Protein AF-A0A5K1CIJ1-F1 (afdb_monomer)

Nearest PDB structures (foldseek):
  4e19-assembly2_B  TM=9.401E-01  e=3.849E-11  Halobacterium salinarum NRC-1
  3hst-assembly2_B  TM=9.070E-01  e=2.217E-10  Mycobacterium tuberculosis
  3aly-assembly1_A  TM=8.975E-01  e=5.863E-10  Sulfurisphaera tokodaii str. 7
  3hst-assembly4_D  TM=9.153E-01  e=1.551E-09  Mycobacterium tuberculosis
  2qkk-assembly4_N  TM=7.549E-01  e=3.481E-06  Homo sapiens

Sequence (127 aa):
MYFDGSKNVMGADIGILLVTSEDEMTPHSLKLDFPCTHNMAKYEVLIQGLRSLLSFQVKKVHAFDDSQLIINQVNGEWQVKDKKLVSYQENTSSLIQRFEEVQLAHIKREGNPIVDGLASLGSTITF

pLDDT: mean 90.6, std 10.07, range [41.72, 98.12]

Radius of gyration: 13.82 Å; Cα contacts (8 Å, |Δi|>4): 224; chains: 1; bounding box: 37×30×34 Å

Secondary structure (DSSP, 8-state):
-EEEEEE-SS-EEEEEEEE-TT--EEEEEEEE-S---HHHHHHHHHHHHHHHHHHTT--EEEEEES-HHHHHHHTTSS---SHHHHHHHHHHHHHHTTSSEEEEEE--GGG-HHHHHHHHHHHH---

Solvent-accessible surface area (backbone atoms only — not comparable to full-atom values): 7052 Å² total; per-residue (Å²): 59,39,38,32,35,31,61,63,96,88,44,34,16,20,5,35,32,43,57,51,98,83,70,50,74,48,79,44,62,48,65,49,95,59,98,70,53,52,69,51,30,42,49,48,31,52,47,52,50,53,52,51,39,50,74,72,66,53,46,68,45,56,38,35,34,64,49,58,69,59,43,33,38,70,72,63,78,39,88,72,84,51,72,70,56,38,55,49,47,55,51,45,51,58,57,51,70,74,35,84,40,72,47,74,45,69,42,60,62,89,78,40,60,68,24,55,48,32,12,43,43,55,78,74,50,85,130

Organism: NCBI:txid210225

Foldseek 3Di:
DEKAKDQDPQAIKIWDWDQDPVRDTDIDIDTDPDDDDRVRRRLVNLLVVLVVCVVVVNQEEEYEYQDPPNLCLLVVNDDDDDPVVVVSSVSSVVSCVVHNYYHYDYDHPVVRVVRVVRRCVPVVDDD

Structure (mmCIF, N/CA/C/O backbone):
data_AF-A0A5K1CIJ1-F1
#
_entry.id   AF-A0A5K1CIJ1-F1
#
loop_
_atom_site.group_PDB
_atom_site.id
_atom_site.type_symbol
_atom_site.label_atom_id
_atom_site.label_alt_id
_atom_site.label_comp_id
_atom_site.label_asym_id
_atom_site.label_entity_id
_atom_site.label_seq_id
_atom_site.pdbx_PDB_ins_code
_atom_site.Cartn_x
_atom_site.Cartn_y
_atom_site.Cartn_z
_atom_site.occupancy
_atom_site.B_iso_or_equiv
_atom_site.auth_seq_id
_atom_site.auth_comp_id
_atom_site.auth_asym_id
_atom_site.auth_atom_id
_atom_site.pdbx_PDB_model_num
ATOM 1 N N . MET A 1 1 ? -3.817 7.255 6.037 1.00 95.25 1 MET A N 1
ATOM 2 C CA . MET A 1 1 ? -2.442 6.882 5.649 1.00 95.25 1 MET A CA 1
ATOM 3 C C . MET A 1 1 ? -2.113 7.575 4.347 1.00 95.25 1 MET A C 1
ATOM 5 O O . MET A 1 1 ? -2.864 7.439 3.394 1.00 95.25 1 MET A O 1
ATOM 9 N N . TYR A 1 2 ? -1.001 8.287 4.305 1.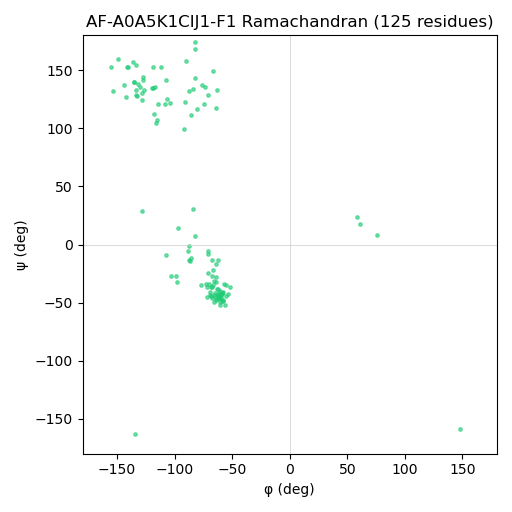00 95.50 2 TYR A N 1
ATOM 10 C CA . TYR A 1 2 ? -0.414 8.780 3.067 1.00 95.50 2 TYR A CA 1
ATOM 11 C C . TYR A 1 2 ? 0.836 7.959 2.786 1.00 95.50 2 TYR A C 1
ATOM 13 O O . TYR A 1 2 ? 1.544 7.585 3.725 1.00 95.50 2 TYR A O 1
ATOM 21 N N . PHE A 1 3 ? 1.083 7.635 1.528 1.00 94.19 3 PHE A N 1
ATOM 22 C CA . PHE A 1 3 ? 2.237 6.845 1.133 1.00 94.19 3 PHE A CA 1
ATOM 23 C C . PHE A 1 3 ? 2.832 7.371 -0.173 1.00 94.19 3 PHE A C 1
ATOM 25 O O . PHE A 1 3 ? 2.134 8.023 -0.943 1.00 94.19 3 PHE A O 1
ATOM 32 N N . ASP A 1 4 ? 4.132 7.150 -0.359 1.00 92.50 4 ASP A N 1
ATOM 33 C CA . ASP A 1 4 ? 4.828 7.327 -1.632 1.00 92.50 4 ASP A CA 1
ATOM 34 C C . ASP A 1 4 ? 6.087 6.448 -1.659 1.00 92.50 4 ASP A C 1
ATOM 36 O O . ASP A 1 4 ? 6.668 6.109 -0.623 1.00 92.50 4 ASP A O 1
ATOM 40 N N . GLY A 1 5 ? 6.503 6.051 -2.854 1.00 90.31 5 GLY A 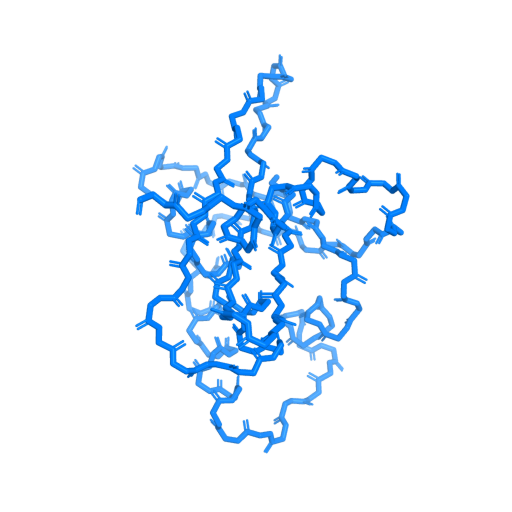N 1
ATOM 41 C CA . GLY A 1 5 ? 7.718 5.287 -3.087 1.00 90.31 5 GLY A CA 1
ATOM 42 C C . GLY A 1 5 ? 8.561 5.960 -4.156 1.00 90.31 5 GLY A C 1
ATOM 43 O O . GLY A 1 5 ? 8.071 6.250 -5.247 1.00 90.31 5 GLY A O 1
ATOM 44 N N . SER A 1 6 ? 9.848 6.146 -3.875 1.00 88.75 6 SER A N 1
ATOM 45 C CA . SER A 1 6 ? 10.804 6.700 -4.825 1.00 88.75 6 SER A CA 1
ATOM 46 C C . SER A 1 6 ? 11.816 5.645 -5.265 1.00 88.75 6 SER A C 1
ATOM 48 O O . SER A 1 6 ? 12.113 4.673 -4.567 1.00 88.75 6 SER A O 1
ATOM 50 N N . LYS A 1 7 ? 12.350 5.823 -6.473 1.00 89.12 7 LYS A N 1
ATOM 51 C CA . LYS A 1 7 ? 13.443 5.006 -6.994 1.00 89.12 7 LYS A CA 1
ATOM 52 C C . LYS A 1 7 ? 14.391 5.880 -7.793 1.00 89.12 7 LYS A C 1
ATOM 54 O O . LYS A 1 7 ? 13.976 6.525 -8.756 1.00 89.12 7 LYS A O 1
ATOM 59 N N . ASN A 1 8 ? 15.676 5.833 -7.463 1.00 84.81 8 ASN A N 1
ATOM 60 C CA . ASN A 1 8 ? 16.741 6.511 -8.197 1.00 84.81 8 ASN A CA 1
ATOM 61 C C . ASN A 1 8 ? 17.950 5.580 -8.410 1.00 84.81 8 ASN A C 1
ATOM 63 O O . ASN A 1 8 ? 17.817 4.355 -8.385 1.00 84.81 8 ASN A O 1
ATOM 67 N N . VAL A 1 9 ? 19.109 6.154 -8.742 1.00 81.44 9 VAL A N 1
ATOM 68 C CA . VAL A 1 9 ? 20.347 5.396 -8.995 1.00 81.44 9 VAL A CA 1
ATOM 69 C C . VAL A 1 9 ? 20.958 4.799 -7.723 1.00 81.44 9 VAL A C 1
ATOM 71 O O . VAL A 1 9 ? 21.661 3.800 -7.815 1.00 81.44 9 VAL A O 1
ATOM 74 N N . MET A 1 10 ? 20.676 5.384 -6.556 1.00 80.94 10 MET A N 1
ATOM 75 C CA . MET A 1 10 ? 21.210 4.966 -5.255 1.00 80.94 10 MET A CA 1
ATOM 76 C C . MET A 1 10 ? 20.371 3.869 -4.587 1.00 80.94 10 MET A C 1
ATOM 78 O O . MET A 1 10 ? 20.830 3.244 -3.631 1.00 80.94 10 MET A O 1
ATOM 82 N N . GLY A 1 11 ? 19.154 3.632 -5.079 1.00 86.62 11 GLY A N 1
ATOM 83 C CA . GLY A 1 11 ? 18.247 2.624 -4.548 1.00 86.62 11 GLY A CA 1
ATOM 84 C C . GLY A 1 11 ? 16.788 3.032 -4.681 1.00 86.62 11 GLY A C 1
ATOM 85 O O . GLY A 1 11 ? 16.427 3.867 -5.517 1.00 86.62 11 GLY A O 1
ATOM 86 N N . ALA A 1 12 ? 15.955 2.411 -3.858 1.00 91.38 12 ALA A N 1
ATOM 87 C CA . ALA A 1 12 ? 14.562 2.773 -3.702 1.00 91.38 12 ALA A CA 1
ATOM 88 C C . ALA A 1 12 ? 14.255 2.985 -2.227 1.00 91.38 12 ALA A C 1
ATOM 90 O O . ALA A 1 12 ? 14.780 2.278 -1.370 1.00 91.38 12 ALA A O 1
ATOM 91 N N . ASP A 1 13 ? 13.385 3.944 -1.968 1.00 92.25 13 ASP A N 1
ATOM 92 C CA . AS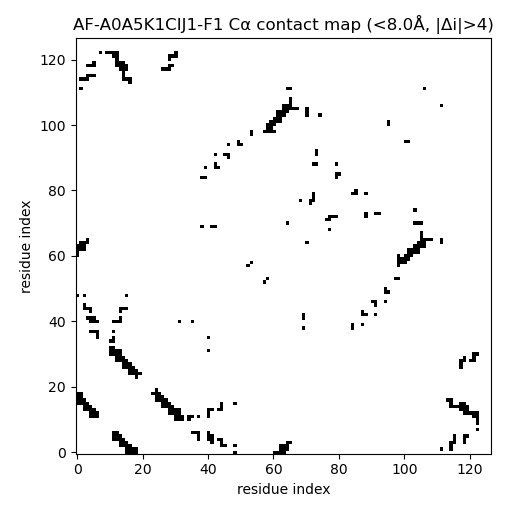P A 1 13 ? 12.980 4.346 -0.635 1.00 92.25 13 ASP A CA 1
ATOM 93 C C . ASP A 1 13 ? 11.466 4.475 -0.604 1.00 92.25 13 ASP A C 1
ATOM 95 O O . ASP A 1 13 ? 10.813 4.726 -1.621 1.00 92.25 13 ASP A O 1
ATOM 99 N N . ILE A 1 14 ? 10.905 4.306 0.581 1.00 92.56 14 ILE A N 1
ATOM 100 C CA . ILE A 1 14 ? 9.477 4.421 0.809 1.00 92.56 14 ILE A CA 1
ATOM 101 C C . ILE A 1 14 ? 9.202 5.393 1.948 1.00 92.56 14 ILE A C 1
ATOM 103 O O . ILE A 1 14 ? 9.929 5.428 2.942 1.00 92.56 14 ILE A O 1
ATOM 107 N N . GLY A 1 15 ? 8.142 6.178 1.797 1.00 93.31 15 GLY A N 1
ATOM 108 C CA . GLY A 1 15 ? 7.633 7.104 2.796 1.00 93.31 15 GLY A CA 1
ATOM 109 C C . GLY A 1 15 ? 6.203 6.742 3.174 1.00 93.31 15 GLY A C 1
ATOM 110 O O . GLY A 1 15 ? 5.368 6.497 2.307 1.00 93.31 15 GLY A O 1
ATOM 111 N N . ILE A 1 16 ? 5.899 6.726 4.470 1.00 94.94 16 ILE A N 1
ATOM 112 C CA . ILE A 1 16 ? 4.547 6.503 4.992 1.00 94.94 16 ILE A CA 1
ATOM 113 C C . ILE A 1 16 ? 4.270 7.551 6.063 1.00 94.94 16 ILE A C 1
ATOM 115 O O . ILE A 1 16 ? 5.071 7.746 6.972 1.00 94.94 16 ILE A O 1
ATOM 119 N N . LEU A 1 17 ? 3.110 8.190 5.998 1.00 95.12 17 LEU A N 1
ATOM 120 C CA . LEU A 1 17 ? 2.587 9.031 7.066 1.00 95.12 17 LEU A CA 1
ATOM 121 C C . LEU A 1 17 ? 1.272 8.436 7.566 1.00 95.12 17 LEU A C 1
ATOM 123 O O . LEU A 1 17 ? 0.259 8.400 6.854 1.00 95.12 17 LEU A O 1
ATOM 127 N N . LEU A 1 18 ? 1.287 7.954 8.804 1.00 94.94 18 LEU A N 1
ATOM 128 C CA . LEU A 1 18 ? 0.080 7.525 9.497 1.00 94.94 18 LEU A CA 1
ATOM 129 C C . LEU A 1 18 ? -0.537 8.736 10.192 1.00 94.94 18 LEU A C 1
ATOM 131 O O . LEU A 1 18 ? 0.170 9.501 10.841 1.00 94.94 18 LEU A O 1
ATOM 135 N N . VAL A 1 19 ? -1.846 8.907 10.017 1.00 94.62 19 VAL A N 1
ATOM 136 C CA . VAL A 1 19 ? -2.622 9.992 10.625 1.00 94.62 19 VAL A CA 1
ATOM 137 C C . VAL A 1 19 ? -3.819 9.359 11.319 1.00 94.62 19 VAL A C 1
ATOM 139 O O . VAL A 1 19 ? -4.540 8.582 10.682 1.00 94.62 19 VAL A O 1
ATOM 142 N N . THR A 1 20 ? -3.982 9.622 12.614 1.00 93.44 20 THR A N 1
ATOM 143 C CA . THR A 1 20 ? -5.122 9.135 13.406 1.00 93.44 20 THR A CA 1
ATOM 144 C C . THR A 1 20 ? -6.342 10.042 13.215 1.00 93.44 20 THR A C 1
ATOM 146 O O . THR A 1 20 ? -6.264 11.084 12.570 1.00 93.44 20 THR A O 1
ATOM 149 N N . SER A 1 21 ? -7.492 9.665 13.777 1.00 90.25 21 SER A N 1
ATOM 150 C CA . SER A 1 21 ? -8.682 10.532 13.801 1.00 90.25 21 SER A CA 1
ATOM 151 C C . SER A 1 21 ? -8.522 11.780 14.674 1.00 90.25 21 SER A C 1
ATOM 153 O O . SER A 1 21 ? -9.361 12.670 14.606 1.00 90.25 21 SER A O 1
ATOM 155 N N . GLU A 1 22 ? -7.483 11.822 15.509 1.00 94.44 22 GLU A N 1
ATOM 156 C CA . GLU A 1 22 ? -7.129 12.955 16.373 1.00 94.44 22 GLU A CA 1
ATOM 157 C C . GLU A 1 22 ? -6.042 13.836 15.730 1.00 94.44 22 GLU A C 1
ATOM 159 O O . GLU A 1 22 ? -5.423 14.653 16.402 1.00 94.44 22 GLU A O 1
ATOM 164 N N . ASP A 1 23 ? -5.796 13.650 14.426 1.00 91.69 23 ASP A N 1
ATOM 165 C CA . ASP A 1 23 ? -4.773 14.343 13.634 1.00 91.69 23 ASP A CA 1
ATOM 166 C C . ASP A 1 23 ? -3.326 14.122 14.120 1.00 91.69 23 ASP A C 1
ATOM 168 O O . ASP A 1 23 ? -2.403 14.834 13.713 1.00 91.69 23 ASP A O 1
ATOM 172 N N . GLU A 1 24 ? -3.081 13.089 14.935 1.00 94.25 24 GLU A N 1
ATOM 173 C CA . GLU A 1 24 ? -1.724 12.707 15.322 1.00 94.25 24 GLU A CA 1
ATOM 174 C C . GLU A 1 24 ? -0.980 12.098 14.133 1.00 94.25 24 GLU A C 1
ATOM 176 O O . GLU A 1 24 ? -1.457 11.161 13.487 1.00 94.25 24 GLU A O 1
ATOM 181 N N . MET A 1 25 ? 0.216 12.620 13.865 1.00 93.94 25 MET A N 1
ATOM 182 C CA . MET A 1 25 ? 1.025 12.263 12.704 1.00 93.94 25 MET A CA 1
ATOM 183 C C . MET A 1 25 ? 2.239 11.430 13.107 1.00 93.94 25 MET A C 1
ATOM 185 O O . MET A 1 25 ? 3.104 11.895 13.846 1.00 93.94 25 MET A O 1
ATOM 189 N N . THR A 1 26 ? 2.347 10.219 12.560 1.00 93.69 26 THR A N 1
ATOM 190 C CA . THR A 1 26 ? 3.519 9.350 12.736 1.00 93.69 26 THR A CA 1
ATOM 191 C C . THR A 1 26 ? 4.202 9.110 11.384 1.00 93.69 26 THR A C 1
ATOM 193 O O . THR A 1 26 ? 3.672 8.357 10.557 1.00 93.69 26 THR A O 1
ATOM 196 N N . PRO A 1 27 ? 5.348 9.766 11.116 1.00 93.56 27 PRO A N 1
ATOM 197 C CA . PRO A 1 27 ? 6.101 9.575 9.884 1.00 93.56 27 PRO A CA 1
ATOM 198 C C . PRO A 1 27 ? 6.998 8.335 9.951 1.00 93.56 27 PRO A C 1
ATOM 200 O O . PRO A 1 27 ? 7.642 8.055 10.962 1.00 93.56 27 PRO A O 1
ATOM 203 N N . HIS A 1 28 ? 7.112 7.640 8.825 1.00 90.94 28 HIS A N 1
ATOM 204 C CA . HIS A 1 28 ? 8.019 6.522 8.617 1.00 90.94 28 HIS A CA 1
ATOM 205 C C . HIS A 1 28 ? 8.724 6.662 7.267 1.00 90.94 28 HIS A C 1
ATOM 207 O O . HIS A 1 28 ? 8.113 7.021 6.260 1.00 90.94 28 HIS A O 1
ATOM 213 N N . SER A 1 29 ? 10.014 6.343 7.248 1.00 91.12 29 SER A N 1
ATOM 214 C CA . SER A 1 29 ? 10.818 6.234 6.033 1.00 91.12 29 SER A CA 1
ATOM 215 C C . SER A 1 29 ? 11.653 4.962 6.120 1.00 91.12 29 SER A C 1
ATOM 217 O O . SER A 1 29 ? 12.140 4.615 7.200 1.00 91.12 29 SER A O 1
ATOM 219 N N . LEU A 1 30 ? 11.776 4.243 5.009 1.00 89.00 30 LEU A N 1
ATOM 220 C CA . LEU A 1 30 ? 12.538 3.001 4.927 1.00 89.00 30 LEU A CA 1
ATOM 221 C C . LEU A 1 30 ? 13.224 2.897 3.566 1.00 89.00 30 LEU A C 1
ATOM 223 O O . LEU A 1 30 ? 12.605 3.144 2.533 1.00 89.00 30 LEU A O 1
ATOM 227 N N . LYS A 1 31 ? 14.482 2.456 3.575 1.00 90.25 31 LYS A N 1
ATOM 228 C CA . LYS A 1 31 ? 15.210 2.072 2.369 1.00 90.25 31 LYS A CA 1
ATOM 229 C C . LYS A 1 31 ? 14.893 0.628 1.992 1.00 90.25 31 LYS A C 1
ATOM 231 O O . LYS A 1 31 ? 14.895 -0.260 2.843 1.00 90.25 31 LYS A O 1
ATOM 236 N N . LEU A 1 32 ? 14.616 0.385 0.716 1.00 89.69 32 LEU A N 1
ATOM 237 C CA . LEU A 1 32 ? 14.440 -0.961 0.183 1.00 89.69 32 LEU A CA 1
ATOM 238 C C . LEU A 1 32 ? 15.808 -1.539 -0.193 1.00 89.69 32 LEU A C 1
ATOM 240 O O . LEU A 1 32 ? 16.427 -1.125 -1.173 1.00 89.69 32 LEU A O 1
ATOM 244 N N . ASP A 1 33 ? 16.254 -2.546 0.554 1.00 88.62 33 ASP A N 1
ATOM 245 C CA . ASP A 1 33 ? 17.560 -3.197 0.363 1.00 88.62 33 ASP A CA 1
ATOM 246 C C . ASP A 1 33 ? 17.550 -4.290 -0.723 1.00 88.62 33 ASP A C 1
ATOM 248 O O . ASP A 1 33 ? 18.291 -5.273 -0.667 1.00 88.62 33 ASP A O 1
ATOM 252 N N . PHE A 1 34 ? 16.696 -4.145 -1.738 1.00 88.06 34 PHE A N 1
ATOM 253 C CA . PHE A 1 34 ? 16.616 -5.074 -2.861 1.00 88.06 34 PHE A CA 1
ATOM 254 C C . PHE A 1 34 ? 16.379 -4.348 -4.189 1.00 88.06 34 PHE A C 1
ATOM 256 O O . PHE A 1 34 ? 15.773 -3.276 -4.224 1.00 88.06 34 PHE A O 1
ATOM 263 N N . PRO A 1 35 ? 16.812 -4.932 -5.322 1.00 87.38 35 PRO A N 1
ATOM 264 C CA . PRO A 1 35 ? 16.555 -4.348 -6.629 1.00 87.38 35 PRO A CA 1
ATOM 265 C C . PRO A 1 35 ? 15.056 -4.312 -6.937 1.00 87.38 35 PRO A C 1
ATOM 267 O O . PRO A 1 35 ? 14.411 -5.353 -7.081 1.00 87.38 35 PRO A O 1
ATOM 270 N N . CYS A 1 36 ? 14.508 -3.113 -7.111 1.00 89.62 36 CYS A N 1
ATOM 271 C CA . CYS A 1 36 ? 13.117 -2.933 -7.495 1.00 89.62 36 CYS A CA 1
ATOM 272 C C . CYS A 1 36 ? 12.960 -1.862 -8.584 1.00 89.62 36 CYS A C 1
ATOM 274 O O . CYS A 1 36 ? 13.811 -0.994 -8.802 1.00 89.62 36 CYS A O 1
ATOM 276 N N . THR A 1 37 ? 11.854 -1.945 -9.318 1.00 90.94 37 THR A N 1
ATOM 277 C CA . THR A 1 37 ? 11.424 -0.867 -10.215 1.00 90.94 37 THR A CA 1
ATOM 278 C C . THR A 1 37 ? 10.676 0.205 -9.421 1.00 90.94 37 THR A C 1
ATOM 280 O O . THR A 1 37 ? 10.281 -0.026 -8.280 1.00 90.94 37 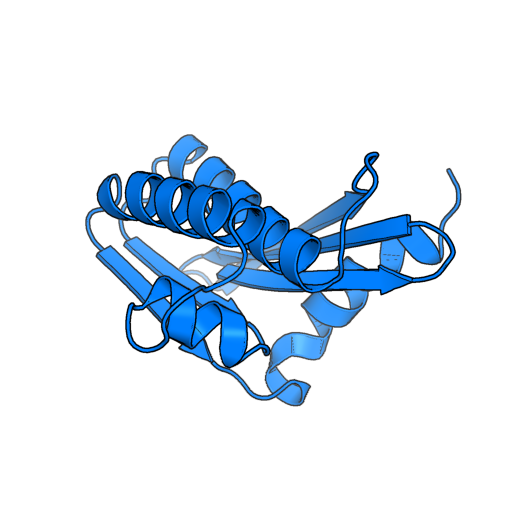THR A O 1
ATOM 283 N N . HIS A 1 38 ? 10.433 1.364 -10.033 1.00 89.00 38 HIS A N 1
ATOM 284 C CA . HIS A 1 38 ? 9.612 2.416 -9.427 1.00 89.00 38 HIS A CA 1
ATOM 285 C C . HIS A 1 38 ? 8.213 1.908 -9.034 1.00 89.00 38 HIS A C 1
ATOM 287 O O . HIS A 1 38 ? 7.757 2.125 -7.918 1.00 89.00 38 HIS A O 1
ATOM 293 N N . ASN A 1 39 ? 7.559 1.146 -9.915 1.00 91.50 39 ASN A N 1
ATOM 294 C CA . ASN A 1 39 ? 6.230 0.607 -9.624 1.00 91.50 39 ASN A CA 1
ATOM 295 C C . ASN A 1 39 ? 6.270 -0.436 -8.501 1.00 91.50 39 ASN A C 1
ATOM 297 O O . ASN A 1 39 ? 5.367 -0.461 -7.675 1.00 91.50 39 ASN A O 1
ATOM 301 N N . MET A 1 40 ? 7.324 -1.258 -8.434 1.00 92.81 40 MET A N 1
ATOM 302 C CA . MET A 1 40 ? 7.516 -2.172 -7.303 1.00 92.81 40 MET A CA 1
ATOM 303 C C . MET A 1 40 ? 7.679 -1.400 -5.989 1.00 92.81 40 MET A C 1
ATOM 305 O O . MET A 1 40 ? 7.022 -1.755 -5.023 1.00 92.81 40 MET A O 1
ATOM 309 N N . ALA A 1 41 ? 8.471 -0.321 -5.960 1.00 92.50 41 ALA A N 1
ATOM 310 C CA . ALA A 1 41 ? 8.626 0.510 -4.761 1.00 92.50 41 ALA A CA 1
ATOM 311 C C . ALA A 1 41 ? 7.282 1.090 -4.283 1.00 92.50 41 ALA A C 1
ATOM 313 O O . ALA A 1 41 ? 6.979 1.040 -3.093 1.00 92.50 41 ALA A O 1
ATOM 314 N N . LYS A 1 42 ? 6.437 1.557 -5.215 1.00 91.94 42 LYS A N 1
ATOM 315 C CA . LYS A 1 42 ? 5.092 2.051 -4.883 1.00 91.94 42 LYS A CA 1
ATOM 316 C C . LYS A 1 42 ? 4.137 0.956 -4.372 1.00 91.94 42 LYS A C 1
ATOM 318 O O . LYS A 1 42 ? 3.322 1.214 -3.492 1.00 91.94 42 LYS A O 1
ATOM 323 N N . TYR A 1 43 ? 4.234 -0.277 -4.872 1.00 95.00 43 TYR A N 1
ATOM 324 C CA . TYR A 1 43 ? 3.486 -1.399 -4.285 1.00 95.00 43 TYR A CA 1
ATOM 325 C C . TYR A 1 43 ? 4.009 -1.779 -2.896 1.00 95.00 43 TYR A C 1
ATOM 327 O O . TYR A 1 43 ? 3.222 -2.045 -1.989 1.00 95.00 43 TYR A O 1
ATOM 335 N N . GLU A 1 44 ? 5.329 -1.792 -2.717 1.00 94.81 44 GLU A N 1
ATOM 336 C CA . GLU A 1 44 ? 5.974 -2.137 -1.450 1.00 94.81 44 GLU A CA 1
ATOM 337 C C . GLU A 1 44 ? 5.584 -1.171 -0.338 1.00 94.81 44 GLU A C 1
ATOM 339 O O . GLU A 1 44 ? 5.200 -1.620 0.740 1.00 94.81 44 GLU A O 1
ATOM 344 N N . VAL A 1 45 ? 5.586 0.141 -0.592 1.00 95.38 45 VAL A N 1
ATOM 345 C CA . VAL A 1 45 ? 5.163 1.111 0.426 1.00 95.38 45 VAL A CA 1
ATOM 346 C C . VAL A 1 45 ? 3.723 0.871 0.884 1.00 95.38 45 VAL A C 1
ATOM 348 O O . VAL A 1 45 ? 3.452 0.868 2.087 1.00 95.38 45 VAL A O 1
ATOM 351 N N . LEU A 1 46 ? 2.808 0.579 -0.046 1.00 96.25 46 LEU A N 1
ATOM 352 C CA . LEU A 1 46 ? 1.417 0.282 0.281 1.00 96.25 46 LEU A CA 1
ATOM 353 C C . LEU A 1 46 ? 1.312 -1.006 1.109 1.00 96.25 46 LEU A C 1
ATOM 355 O O . LEU A 1 46 ? 0.616 -1.037 2.121 1.00 96.25 46 LEU A O 1
ATOM 359 N N . ILE A 1 47 ? 2.030 -2.061 0.720 1.00 96.31 47 ILE A N 1
ATOM 360 C CA . ILE A 1 47 ? 2.050 -3.342 1.441 1.00 96.31 47 ILE A CA 1
ATOM 361 C C . ILE A 1 47 ? 2.594 -3.171 2.860 1.00 96.31 47 ILE A C 1
ATOM 363 O O . ILE A 1 47 ? 1.996 -3.690 3.806 1.00 96.31 47 ILE A O 1
ATOM 367 N N . GLN A 1 48 ? 3.699 -2.446 3.030 1.00 95.00 48 GLN A N 1
ATOM 368 C CA . GLN A 1 48 ? 4.284 -2.195 4.348 1.00 95.00 48 GLN A CA 1
ATOM 369 C C . GLN A 1 48 ? 3.348 -1.353 5.220 1.00 95.00 48 GLN A C 1
ATOM 371 O O . GLN A 1 48 ? 3.128 -1.695 6.383 1.00 95.00 48 GLN A O 1
ATOM 376 N N . GLY A 1 49 ? 2.715 -0.326 4.647 1.00 95.44 49 GLY A N 1
ATOM 377 C CA . GLY A 1 49 ? 1.701 0.477 5.327 1.00 95.44 49 GLY A CA 1
ATOM 378 C C . GLY A 1 49 ? 0.509 -0.354 5.806 1.00 95.44 49 GLY A C 1
ATOM 379 O O . GLY A 1 49 ? 0.153 -0.309 6.984 1.00 95.44 49 GLY A O 1
ATOM 380 N N . LEU A 1 50 ? -0.059 -1.196 4.936 1.00 97.31 50 LEU A N 1
ATOM 381 C CA . LEU A 1 50 ? -1.166 -2.091 5.293 1.00 97.31 50 LEU A CA 1
ATOM 382 C C . LEU A 1 50 ? -0.761 -3.106 6.372 1.00 97.31 50 LEU A C 1
ATOM 384 O O . LEU A 1 50 ? -1.515 -3.332 7.318 1.00 97.31 50 LEU A O 1
ATOM 388 N N . ARG A 1 51 ? 0.433 -3.705 6.284 1.00 96.62 51 ARG A N 1
ATOM 389 C CA . ARG A 1 51 ? 0.939 -4.629 7.316 1.00 96.62 51 ARG A CA 1
ATOM 390 C C . ARG A 1 51 ? 1.111 -3.943 8.667 1.00 96.62 51 ARG A C 1
ATOM 392 O O . ARG A 1 51 ? 0.721 -4.516 9.684 1.00 96.62 51 ARG A O 1
ATOM 399 N N . SER A 1 52 ? 1.656 -2.730 8.672 1.00 94.38 52 SER A N 1
ATOM 400 C CA . SER A 1 52 ? 1.820 -1.924 9.881 1.00 94.38 52 SER A CA 1
ATOM 401 C C . SER A 1 52 ? 0.463 -1.624 10.528 1.00 94.38 52 SER A C 1
ATOM 403 O O . SER A 1 52 ? 0.251 -1.946 11.696 1.00 94.38 52 SER A O 1
ATOM 405 N N . LEU A 1 53 ? -0.513 -1.154 9.747 1.00 96.38 53 LEU A N 1
ATOM 406 C CA . LEU A 1 53 ? -1.872 -0.885 10.226 1.00 96.38 53 LEU A CA 1
ATOM 407 C C . LEU A 1 53 ? -2.570 -2.137 10.785 1.00 96.38 53 LEU A C 1
ATOM 409 O O . LEU A 1 53 ? -3.213 -2.061 11.832 1.00 96.38 53 LEU A O 1
ATOM 413 N N . LEU A 1 54 ? -2.393 -3.304 10.154 1.00 96.69 54 LEU A N 1
ATOM 414 C CA . LEU A 1 54 ? -2.894 -4.575 10.694 1.00 96.69 54 LEU A CA 1
ATOM 415 C C . LEU A 1 54 ? -2.239 -4.939 12.032 1.00 96.69 54 LEU A C 1
ATOM 417 O O . LEU A 1 54 ? -2.919 -5.463 12.913 1.00 96.69 54 LEU A O 1
ATOM 421 N N . SER A 1 55 ? -0.940 -4.669 12.200 1.00 95.38 55 SER A N 1
ATOM 422 C CA . SER A 1 55 ? -0.233 -4.912 13.467 1.00 95.38 55 SER A CA 1
ATOM 423 C C . SER A 1 55 ? -0.746 -4.017 14.599 1.00 95.38 55 SER A C 1
ATOM 425 O O . SER A 1 55 ? -0.838 -4.463 15.739 1.00 95.38 55 SER A O 1
ATOM 427 N N . PHE A 1 56 ? -1.193 -2.805 14.258 1.00 93.06 56 PHE A N 1
ATOM 428 C CA . PHE A 1 56 ? -1.881 -1.883 15.161 1.00 93.06 56 PHE A CA 1
ATOM 429 C C . PHE A 1 56 ? -3.382 -2.176 15.314 1.00 93.06 56 PHE A C 1
ATOM 431 O O . PHE A 1 56 ? -4.097 -1.402 15.940 1.00 93.06 56 PHE A O 1
ATOM 438 N N . GLN A 1 57 ? -3.874 -3.289 14.755 1.00 95.88 57 GLN A N 1
ATOM 439 C CA . GLN A 1 57 ? -5.277 -3.715 14.816 1.00 95.88 57 GLN A CA 1
ATOM 440 C C . GLN A 1 57 ? -6.277 -2.702 14.233 1.00 95.88 57 GLN A C 1
ATOM 442 O O . GLN A 1 57 ? -7.470 -2.751 14.547 1.00 95.88 57 GLN A O 1
ATOM 447 N N . VAL A 1 58 ? -5.818 -1.821 13.340 1.00 96.56 58 VAL A N 1
ATOM 448 C CA . VAL A 1 58 ? -6.676 -0.861 12.643 1.00 96.56 58 VAL A CA 1
ATOM 449 C C . VAL A 1 58 ? -7.683 -1.614 11.776 1.00 96.56 58 VAL A C 1
ATOM 451 O O . VAL A 1 58 ? -7.330 -2.545 11.054 1.00 96.56 58 VAL A O 1
ATOM 454 N N . LYS A 1 59 ? -8.954 -1.211 11.854 1.00 96.94 59 LYS A N 1
ATOM 455 C CA . LYS A 1 59 ? -10.063 -1.856 11.132 1.00 96.94 59 LYS A CA 1
ATOM 456 C C . LYS A 1 59 ? -10.446 -1.151 9.841 1.00 96.94 59 LYS A C 1
ATOM 458 O O . LYS A 1 59 ? -10.852 -1.818 8.893 1.00 96.94 59 LYS A O 1
ATOM 463 N N . LYS A 1 60 ? -10.304 0.175 9.813 1.00 97.62 60 LYS A N 1
ATOM 464 C CA . LYS A 1 60 ? -10.705 1.035 8.699 1.00 97.62 60 LYS A CA 1
ATOM 465 C C . LYS A 1 60 ? -9.549 1.914 8.262 1.00 97.62 60 LYS A C 1
ATOM 467 O O . LYS A 1 60 ? -8.890 2.518 9.106 1.00 97.62 60 LYS A O 1
ATOM 472 N N . VAL A 1 61 ? -9.304 1.985 6.960 1.00 97.06 61 VAL A N 1
ATOM 473 C CA . VAL A 1 61 ? -8.153 2.701 6.402 1.00 97.06 61 VAL A CA 1
ATOM 474 C C . VAL A 1 61 ? -8.584 3.573 5.234 1.00 97.06 61 VAL A C 1
ATOM 476 O O . VAL A 1 61 ? -9.168 3.083 4.275 1.00 97.06 61 VAL A O 1
ATOM 479 N N . HIS A 1 62 ? -8.212 4.851 5.273 1.00 97.00 62 HIS A N 1
ATOM 480 C CA . HIS A 1 62 ? -8.156 5.699 4.083 1.00 97.00 62 HIS A CA 1
ATOM 481 C C . HIS A 1 62 ? -6.690 5.857 3.680 1.00 97.00 62 HIS A C 1
ATOM 483 O O . HIS A 1 62 ? -5.869 6.287 4.499 1.00 97.00 62 HIS A O 1
ATOM 489 N N . ALA A 1 63 ? -6.350 5.459 2.459 1.00 96.06 63 ALA A N 1
ATOM 490 C CA . ALA A 1 63 ? -4.996 5.472 1.932 1.00 96.06 63 ALA A CA 1
ATOM 491 C C . ALA A 1 63 ? -4.899 6.389 0.704 1.00 96.06 63 ALA A C 1
ATOM 493 O O . ALA A 1 63 ? -5.746 6.328 -0.188 1.00 96.06 63 ALA A O 1
ATOM 494 N N . PHE A 1 64 ? -3.858 7.219 0.662 1.00 95.50 64 PHE A N 1
ATOM 495 C CA . PHE A 1 64 ? -3.661 8.231 -0.374 1.00 95.50 64 PHE A CA 1
ATOM 496 C C . PHE A 1 64 ? -2.251 8.160 -0.967 1.00 95.50 64 PHE A C 1
ATOM 498 O O . PHE A 1 64 ? -1.282 8.067 -0.213 1.00 95.50 64 PHE A O 1
ATOM 505 N N . ASP A 1 65 ? -2.155 8.237 -2.294 1.00 93.62 65 ASP A N 1
ATOM 506 C CA . ASP A 1 65 ? -0.905 8.273 -3.074 1.00 93.62 65 ASP A CA 1
ATOM 507 C C . ASP A 1 65 ? -1.119 9.086 -4.360 1.00 93.62 65 ASP A C 1
ATOM 509 O O . ASP A 1 65 ? -2.257 9.291 -4.803 1.00 93.62 65 ASP A O 1
ATOM 513 N N . ASP A 1 66 ? -0.028 9.571 -4.952 1.00 91.62 66 ASP A N 1
ATOM 514 C CA . ASP A 1 66 ? -0.049 10.401 -6.162 1.00 91.62 66 ASP A CA 1
ATOM 515 C C . ASP A 1 66 ? -0.011 9.590 -7.475 1.00 91.62 66 ASP A C 1
ATOM 517 O O . ASP A 1 66 ? -0.160 10.135 -8.571 1.00 91.62 66 ASP A O 1
ATOM 521 N N . SER A 1 67 ? 0.143 8.265 -7.398 1.00 91.81 67 SER A N 1
ATOM 522 C CA . SER A 1 67 ? 0.175 7.378 -8.555 1.00 91.81 67 SER A CA 1
ATOM 523 C C . SER A 1 67 ? -1.208 6.845 -8.884 1.00 91.81 67 SER A C 1
ATOM 525 O O . SER A 1 67 ? -1.659 5.824 -8.358 1.00 91.81 67 SER A O 1
ATOM 527 N N . GLN A 1 68 ? -1.848 7.467 -9.877 1.00 93.62 68 GLN A N 1
ATOM 528 C CA . GLN A 1 68 ? -3.085 6.940 -10.466 1.00 93.62 68 GLN A CA 1
ATOM 529 C C . GLN A 1 68 ? -2.954 5.475 -10.891 1.00 93.62 68 GLN A C 1
ATOM 531 O O . GLN A 1 68 ? -3.894 4.704 -10.736 1.00 93.62 68 GLN A O 1
ATOM 536 N N . LEU A 1 69 ? -1.782 5.072 -11.394 1.00 92.75 69 LEU A N 1
ATOM 537 C CA . LEU A 1 69 ? -1.535 3.695 -11.810 1.00 92.75 69 LEU A CA 1
ATOM 538 C C . LEU A 1 69 ? -1.748 2.711 -10.656 1.00 92.75 69 LEU A C 1
ATOM 540 O O . LEU A 1 69 ? -2.427 1.705 -10.836 1.00 92.75 69 LEU A O 1
ATOM 544 N N . ILE A 1 70 ? -1.160 2.992 -9.493 1.00 93.50 70 ILE A N 1
ATOM 545 C CA . ILE A 1 70 ? -1.208 2.086 -8.341 1.00 93.50 70 ILE A CA 1
ATOM 546 C C . ILE A 1 70 ? -2.609 2.079 -7.745 1.00 93.50 70 ILE A C 1
ATOM 548 O O . ILE A 1 70 ? -3.162 1.004 -7.526 1.00 93.50 70 ILE A O 1
ATOM 552 N N . ILE A 1 71 ? -3.216 3.256 -7.576 1.00 95.25 71 ILE A N 1
ATOM 553 C CA . ILE A 1 71 ? -4.587 3.386 -7.074 1.00 95.25 71 ILE A CA 1
ATOM 554 C C . ILE A 1 71 ? -5.567 2.596 -7.954 1.00 95.25 71 ILE A C 1
ATOM 556 O O . ILE A 1 71 ? -6.284 1.733 -7.451 1.00 95.25 71 ILE A O 1
ATOM 560 N N . ASN A 1 72 ? -5.540 2.804 -9.273 1.00 95.50 72 ASN A N 1
ATOM 561 C CA . ASN A 1 72 ? -6.482 2.159 -10.190 1.00 95.50 72 ASN A CA 1
ATOM 562 C C . ASN A 1 72 ? -6.231 0.652 -10.329 1.00 95.50 72 ASN A C 1
ATOM 564 O O . ASN A 1 72 ? -7.174 -0.120 -10.494 1.00 95.50 72 ASN A O 1
ATOM 568 N N . GLN A 1 73 ? -4.976 0.198 -10.258 1.00 95.25 73 GLN A N 1
ATOM 569 C CA . GLN A 1 73 ? -4.678 -1.236 -10.270 1.00 95.25 73 GLN A CA 1
ATOM 570 C C . GLN A 1 73 ? -5.147 -1.923 -8.986 1.00 95.25 73 GLN A C 1
ATOM 572 O O . GLN A 1 73 ? -5.756 -2.989 -9.051 1.00 95.25 73 GLN A O 1
ATOM 577 N N . VAL A 1 74 ? -4.917 -1.323 -7.818 1.00 94.44 74 VAL A N 1
ATOM 578 C CA . VAL A 1 74 ? -5.339 -1.903 -6.533 1.00 94.44 7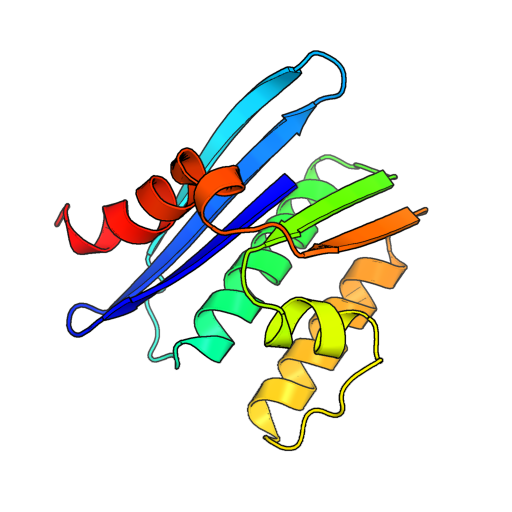4 VAL A CA 1
ATOM 579 C C . VAL A 1 74 ? -6.862 -1.900 -6.390 1.00 94.44 74 VAL A C 1
ATOM 581 O O . VAL A 1 74 ? -7.422 -2.885 -5.914 1.00 94.44 74 VAL A O 1
ATOM 584 N N . ASN A 1 75 ? -7.539 -0.860 -6.886 1.00 94.44 75 ASN A N 1
ATOM 585 C CA . ASN A 1 75 ? -9.003 -0.804 -6.951 1.00 94.44 75 ASN A CA 1
ATOM 586 C C . ASN A 1 75 ? -9.605 -1.759 -8.002 1.00 94.44 75 ASN A C 1
ATOM 588 O O . ASN A 1 75 ? -10.823 -1.890 -8.089 1.00 94.44 75 ASN A O 1
ATOM 592 N N . GLY A 1 76 ? -8.776 -2.437 -8.805 1.00 92.94 76 GLY A N 1
ATOM 593 C CA . GLY A 1 76 ? -9.227 -3.366 -9.843 1.00 92.94 76 GLY A CA 1
ATOM 594 C C . GLY A 1 76 ? -9.783 -2.689 -11.099 1.00 92.94 76 GLY A C 1
ATOM 595 O O . GLY A 1 76 ? -10.298 -3.369 -11.983 1.00 92.94 76 GLY A O 1
ATOM 596 N N . GLU A 1 77 ? -9.658 -1.368 -11.209 1.00 94.81 77 GLU A N 1
ATOM 597 C CA . GLU A 1 77 ? -10.093 -0.598 -12.374 1.00 94.81 77 GLU A CA 1
ATOM 598 C C . GLU A 1 77 ? -9.169 -0.841 -13.570 1.00 94.81 77 GLU A C 1
ATOM 600 O O . GLU A 1 77 ? -9.617 -0.873 -14.719 1.00 94.81 77 GLU A O 1
ATOM 605 N N . TRP A 1 78 ? -7.865 -1.002 -13.317 1.00 95.12 78 TRP A N 1
ATOM 606 C CA . TRP A 1 78 ? -6.847 -1.199 -14.349 1.00 95.12 78 TRP A CA 1
ATOM 607 C C . TRP A 1 78 ? -6.169 -2.564 -14.222 1.00 95.12 78 TRP A C 1
ATOM 609 O O . TRP A 1 78 ? -5.743 -2.984 -13.148 1.00 95.12 78 TRP A O 1
ATOM 619 N N . GLN A 1 79 ? -5.998 -3.246 -15.356 1.00 93.06 79 GLN A N 1
ATOM 620 C CA . GLN A 1 79 ? -5.348 -4.553 -15.395 1.00 93.06 79 GLN A CA 1
ATOM 621 C C . GLN A 1 79 ? -3.822 -4.441 -15.267 1.00 93.06 79 GLN A C 1
ATOM 623 O O . GLN A 1 79 ? -3.174 -3.640 -15.948 1.00 93.06 79 GLN A O 1
ATOM 628 N N . VAL A 1 80 ? -3.230 -5.325 -14.464 1.00 93.56 80 VAL A N 1
ATOM 629 C CA . VAL A 1 80 ? -1.780 -5.506 -14.371 1.00 93.56 80 VAL A CA 1
ATOM 630 C C . VAL A 1 80 ? -1.327 -6.575 -15.369 1.00 93.56 80 VAL A C 1
ATOM 632 O O . VAL A 1 80 ? -1.804 -7.705 -15.340 1.00 93.56 80 VAL A O 1
ATOM 635 N N . LYS A 1 81 ? -0.405 -6.224 -16.276 1.00 90.62 81 LYS A N 1
ATOM 636 C CA . LYS A 1 81 ? 0.129 -7.157 -1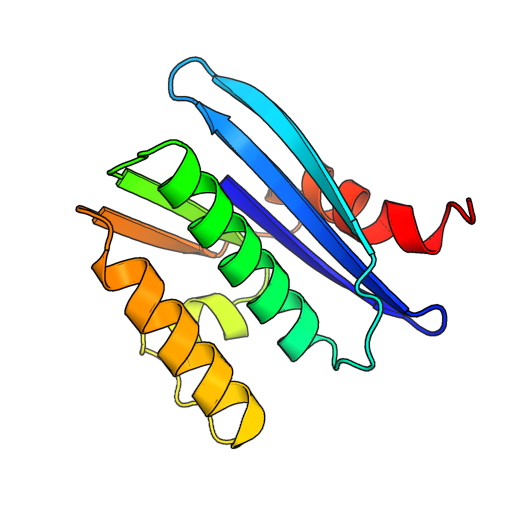7.295 1.00 90.62 81 LYS A CA 1
ATOM 637 C C . LYS A 1 81 ? 1.475 -7.773 -16.920 1.00 90.62 81 LYS A C 1
ATOM 639 O O . LYS A 1 81 ? 1.818 -8.852 -17.399 1.00 90.62 81 LYS A O 1
ATOM 644 N N . ASP A 1 82 ? 2.259 -7.075 -16.104 1.00 91.94 82 ASP A N 1
ATOM 645 C CA . ASP A 1 82 ? 3.559 -7.560 -15.650 1.00 91.94 82 ASP A CA 1
ATOM 646 C C . ASP A 1 82 ? 3.355 -8.648 -14.590 1.00 91.94 82 ASP A C 1
ATOM 648 O O . ASP A 1 82 ? 2.760 -8.394 -13.546 1.00 91.94 82 ASP A O 1
ATOM 652 N N . LYS A 1 83 ? 3.872 -9.857 -14.844 1.00 90.44 83 LYS A N 1
ATOM 653 C CA . LYS A 1 83 ? 3.713 -11.011 -13.945 1.00 90.44 83 LYS A CA 1
ATOM 654 C C . LYS A 1 83 ? 4.224 -10.752 -12.525 1.00 90.44 83 LYS A C 1
ATOM 656 O O . LYS A 1 83 ? 3.647 -11.277 -11.579 1.00 90.44 83 LYS A O 1
ATOM 661 N N . LYS A 1 84 ? 5.290 -9.961 -12.356 1.00 89.94 84 LYS A N 1
ATOM 662 C CA . LYS A 1 84 ? 5.781 -9.591 -11.023 1.00 89.94 84 LYS A CA 1
ATOM 663 C C . LYS A 1 84 ? 4.771 -8.686 -10.336 1.00 89.94 84 LYS A C 1
ATOM 665 O O . LYS A 1 84 ? 4.415 -8.938 -9.192 1.00 89.94 84 LYS A O 1
ATOM 670 N N . LEU A 1 85 ? 4.262 -7.677 -11.038 1.00 93.56 85 LEU A N 1
ATOM 671 C CA . LEU A 1 85 ? 3.270 -6.764 -10.471 1.00 93.56 85 LEU A CA 1
ATOM 672 C C . LEU A 1 85 ? 1.919 -7.443 -10.200 1.00 93.56 85 LEU A C 1
ATOM 674 O O . LEU A 1 85 ? 1.228 -7.027 -9.280 1.00 93.56 85 LEU A O 1
ATOM 678 N N . VAL A 1 86 ? 1.560 -8.508 -10.927 1.00 94.69 86 VAL A N 1
ATOM 679 C CA . VAL A 1 86 ? 0.376 -9.327 -10.601 1.00 94.69 86 VAL A CA 1
ATOM 680 C C . VAL A 1 86 ? 0.506 -9.914 -9.194 1.00 94.69 86 VAL A C 1
ATOM 682 O O . VAL A 1 86 ? -0.414 -9.779 -8.397 1.00 94.69 86 VAL A O 1
ATOM 685 N N . SER A 1 87 ? 1.672 -10.468 -8.839 1.00 93.75 87 SER A N 1
ATOM 686 C CA . SER A 1 87 ? 1.886 -11.002 -7.484 1.00 93.75 87 SER A CA 1
ATOM 687 C C . SER A 1 87 ? 1.815 -9.924 -6.393 1.00 93.75 87 SER A C 1
ATOM 689 O O . SER A 1 87 ? 1.333 -10.185 -5.291 1.00 93.75 87 SER A O 1
ATOM 691 N N . TYR A 1 88 ? 2.236 -8.695 -6.713 1.00 95.25 88 TYR A N 1
ATOM 692 C CA . TYR A 1 88 ? 2.070 -7.542 -5.830 1.00 95.25 88 TYR A CA 1
ATOM 693 C C . TYR A 1 88 ? 0.597 -7.189 -5.638 1.00 95.25 88 TYR A C 1
ATOM 695 O O . TYR A 1 88 ? 0.147 -7.072 -4.502 1.00 95.25 88 TYR A O 1
ATOM 703 N N . GLN A 1 89 ? -0.157 -7.083 -6.733 1.00 94.75 89 GLN A N 1
ATOM 704 C CA . GLN A 1 89 ? -1.588 -6.800 -6.701 1.00 94.75 89 GLN A CA 1
ATOM 705 C C . GLN A 1 89 ? -2.343 -7.852 -5.877 1.00 94.75 89 GLN A C 1
ATOM 707 O O . GLN A 1 89 ? -3.096 -7.490 -4.979 1.00 94.75 89 GLN A O 1
ATOM 712 N N . GLU A 1 90 ? -2.086 -9.143 -6.108 1.00 94.62 90 GLU A N 1
ATOM 713 C CA . GLU A 1 90 ? -2.694 -10.245 -5.351 1.00 94.62 90 GLU A CA 1
ATOM 714 C C . GLU A 1 90 ? -2.370 -10.167 -3.851 1.00 94.62 90 GLU A C 1
ATOM 716 O O . GLU A 1 90 ? -3.259 -10.333 -3.010 1.00 94.62 90 GLU A O 1
ATOM 721 N N . ASN A 1 91 ? -1.114 -9.868 -3.493 1.00 96.19 91 ASN A N 1
ATOM 722 C CA . ASN A 1 91 ? -0.716 -9.697 -2.095 1.00 96.19 91 ASN A CA 1
ATOM 723 C C . ASN A 1 91 ? -1.439 -8.512 -1.443 1.00 96.19 91 ASN A C 1
ATOM 725 O O . ASN A 1 91 ? -1.992 -8.650 -0.350 1.00 96.19 91 ASN A O 1
ATOM 729 N N . THR A 1 92 ? -1.473 -7.366 -2.124 1.00 96.56 92 THR A N 1
ATOM 730 C CA . THR A 1 92 ? -2.172 -6.167 -1.659 1.00 96.56 92 THR A CA 1
ATOM 731 C C . THR A 1 92 ? -3.665 -6.438 -1.481 1.00 96.56 92 THR A C 1
ATOM 733 O O . THR A 1 92 ? -4.212 -6.114 -0.429 1.00 96.56 92 THR A O 1
ATOM 736 N N . SER A 1 93 ? -4.320 -7.097 -2.441 1.00 95.75 93 SER A N 1
ATOM 737 C CA . SER A 1 93 ? -5.732 -7.479 -2.331 1.00 95.75 93 SER A CA 1
ATOM 738 C C . SER A 1 93 ? -5.986 -8.409 -1.142 1.00 95.75 93 SER A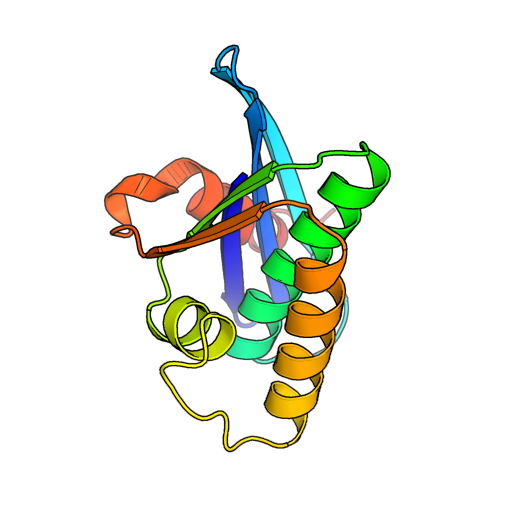 C 1
ATOM 740 O O . SER A 1 93 ? -6.946 -8.200 -0.402 1.00 95.75 93 SER A O 1
ATOM 742 N N . SER A 1 94 ? -5.109 -9.389 -0.899 1.00 97.06 94 SER A N 1
ATOM 743 C CA . SER A 1 94 ? -5.205 -10.273 0.272 1.00 97.06 94 SER A CA 1
ATOM 744 C C . SER A 1 94 ? -5.080 -9.508 1.594 1.00 97.06 94 SER A C 1
ATOM 746 O O . SER A 1 94 ? -5.795 -9.809 2.548 1.00 97.06 94 SER A O 1
ATOM 748 N N . LEU A 1 95 ? -4.209 -8.497 1.663 1.00 98.00 95 LEU A N 1
ATOM 749 C CA . LEU A 1 95 ? -4.085 -7.639 2.843 1.00 98.00 95 LEU A CA 1
ATOM 750 C C . LEU A 1 95 ? -5.323 -6.764 3.046 1.00 98.00 95 LEU A C 1
ATOM 752 O O . LEU A 1 95 ? -5.814 -6.679 4.169 1.00 98.00 95 LEU A O 1
ATOM 756 N N . ILE A 1 96 ? -5.848 -6.158 1.977 1.00 97.19 96 ILE A N 1
ATOM 757 C CA . ILE A 1 96 ? -7.052 -5.314 2.019 1.00 97.19 96 ILE A CA 1
ATOM 758 C C . ILE A 1 96 ? -8.254 -6.091 2.567 1.00 97.19 96 ILE A C 1
ATOM 760 O O . ILE A 1 96 ? -8.970 -5.576 3.419 1.00 97.19 96 ILE A O 1
ATOM 764 N N . GLN A 1 97 ? -8.426 -7.356 2.170 1.00 97.12 97 GLN A N 1
ATOM 765 C CA . GLN A 1 97 ? -9.520 -8.219 2.646 1.00 97.12 97 GLN A CA 1
ATOM 766 C C . GLN A 1 97 ? -9.498 -8.503 4.158 1.00 97.12 97 GLN A C 1
ATOM 768 O O . GLN A 1 97 ? -10.474 -9.017 4.698 1.00 97.12 97 GLN A O 1
ATOM 773 N N . ARG A 1 98 ? -8.395 -8.207 4.856 1.00 98.00 98 ARG A N 1
ATOM 774 C CA . ARG A 1 98 ? -8.284 -8.389 6.312 1.00 98.00 98 ARG A CA 1
ATOM 775 C C . ARG A 1 98 ? -8.809 -7.198 7.115 1.00 98.00 98 ARG A C 1
ATOM 777 O O . ARG A 1 98 ? -8.934 -7.315 8.334 1.00 98.00 98 ARG A O 1
ATOM 784 N N . PHE A 1 99 ? -9.073 -6.074 6.459 1.00 98.12 99 PHE A N 1
ATOM 785 C CA . PHE A 1 99 ? -9.695 -4.900 7.058 1.00 98.12 99 PHE A CA 1
ATOM 786 C C . PHE A 1 99 ? -11.216 -4.975 6.917 1.00 98.12 99 PHE A C 1
ATOM 788 O O . PHE A 1 99 ? -11.739 -5.655 6.039 1.00 98.12 99 PHE A O 1
ATOM 795 N N . GLU A 1 100 ? -11.930 -4.248 7.772 1.00 98.00 100 GLU A N 1
ATOM 796 C CA . GLU A 1 100 ? -13.375 -4.058 7.605 1.00 98.00 100 GLU A CA 1
ATOM 797 C C . GLU A 1 100 ? -13.662 -3.107 6.442 1.00 98.00 100 GLU A C 1
ATOM 799 O O . GLU A 1 100 ? -14.650 -3.271 5.730 1.00 98.00 100 GLU A O 1
ATOM 804 N N . GLU A 1 101 ? -12.790 -2.115 6.244 1.00 97.50 101 GLU A N 1
ATOM 805 C CA . GLU A 1 101 ? -12.937 -1.121 5.190 1.00 97.50 101 GLU A CA 1
ATOM 806 C C . GLU A 1 101 ? -11.575 -0.558 4.772 1.00 97.50 101 GLU A C 1
ATOM 808 O O . GLU A 1 101 ? -10.773 -0.149 5.616 1.00 97.50 101 GLU A O 1
ATOM 813 N N . VAL A 1 102 ? -11.323 -0.492 3.465 1.00 97.12 102 VAL A N 1
ATOM 814 C CA . VAL A 1 102 ? -10.182 0.237 2.902 1.00 97.12 102 VAL A CA 1
ATOM 815 C C . VAL A 1 102 ? -10.672 1.089 1.745 1.00 97.12 102 VAL A C 1
ATOM 817 O O . VAL A 1 102 ? -11.298 0.578 0.819 1.00 97.12 102 VAL A O 1
ATOM 820 N N . GLN A 1 103 ? -10.354 2.376 1.784 1.00 96.94 103 GLN A N 1
ATOM 821 C CA . GLN A 1 103 ? -10.568 3.302 0.682 1.00 96.94 103 GLN A CA 1
ATOM 822 C C . GLN A 1 103 ? -9.210 3.780 0.181 1.00 96.94 103 GLN A C 1
ATOM 824 O O . GLN A 1 103 ? -8.436 4.352 0.949 1.00 96.94 103 GLN A O 1
ATOM 829 N N . LEU A 1 104 ? -8.915 3.537 -1.095 1.00 96.25 104 LEU A N 1
ATOM 830 C CA . LEU A 1 104 ? -7.733 4.076 -1.759 1.00 96.25 104 LEU A CA 1
ATOM 831 C C . LEU A 1 104 ? -8.159 5.190 -2.705 1.00 96.25 104 LEU A C 1
ATOM 833 O O . LEU A 1 104 ? -8.990 4.973 -3.588 1.00 96.25 104 LEU A O 1
ATOM 837 N N . ALA A 1 105 ? -7.570 6.369 -2.534 1.00 95.94 105 ALA A N 1
ATOM 838 C CA . ALA A 1 105 ? -7.868 7.528 -3.356 1.00 95.94 105 ALA A CA 1
ATOM 839 C C . ALA A 1 105 ? -6.588 8.196 -3.851 1.00 95.94 105 ALA A C 1
ATOM 841 O O . ALA A 1 105 ? -5.625 8.387 -3.111 1.00 95.94 105 ALA A O 1
ATOM 842 N N . HIS A 1 106 ? -6.607 8.591 -5.118 1.00 94.94 106 HIS A N 1
ATOM 843 C CA . HIS A 1 106 ? -5.543 9.396 -5.690 1.00 94.94 106 HIS A CA 1
ATOM 844 C C . HIS A 1 106 ? -5.631 10.836 -5.177 1.00 94.94 106 HIS A C 1
ATOM 846 O O . HIS A 1 106 ? -6.700 11.454 -5.214 1.00 94.94 106 HIS A O 1
ATOM 852 N N . ILE A 1 107 ? -4.488 11.399 -4.798 1.00 93.38 107 ILE A N 1
ATOM 853 C CA . ILE A 1 107 ? -4.337 12.821 -4.481 1.00 93.38 107 ILE A CA 1
ATOM 854 C C . ILE A 1 107 ? -3.337 13.465 -5.433 1.00 93.38 107 ILE A C 1
ATOM 856 O O . ILE A 1 107 ? -2.442 12.808 -5.950 1.00 93.38 107 ILE A O 1
ATOM 860 N N . LYS A 1 108 ? -3.477 14.769 -5.683 1.00 89.62 108 LYS A N 1
ATOM 861 C CA . LYS A 1 108 ? -2.431 15.481 -6.422 1.00 89.62 108 LYS A CA 1
ATOM 862 C C . LYS A 1 108 ? -1.160 15.526 -5.581 1.00 89.62 108 LYS A C 1
ATOM 864 O O . LYS A 1 108 ? -1.241 15.608 -4.356 1.00 89.62 108 LYS A O 1
ATOM 869 N N . ARG A 1 109 ? -0.007 15.541 -6.242 1.00 84.06 109 ARG A N 1
ATOM 870 C CA . ARG A 1 109 ?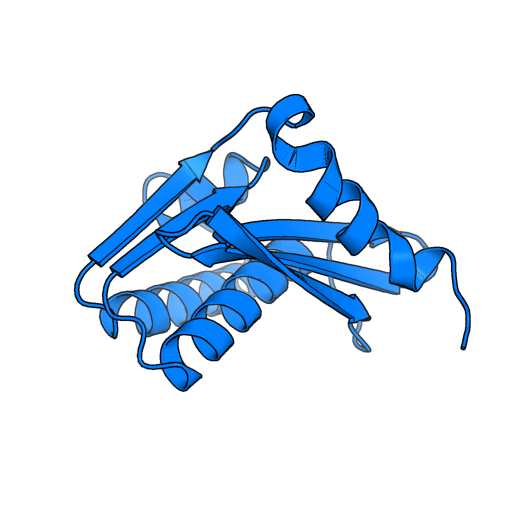 1.309 15.546 -5.597 1.00 84.06 109 ARG A CA 1
ATOM 871 C C . ARG A 1 109 ? 1.497 16.699 -4.607 1.00 84.06 109 ARG A C 1
ATOM 873 O O . ARG A 1 109 ? 2.084 16.518 -3.547 1.00 84.06 109 ARG A O 1
ATOM 880 N N . GLU A 1 110 ? 0.916 17.867 -4.882 1.00 83.19 110 GLU A N 1
ATOM 881 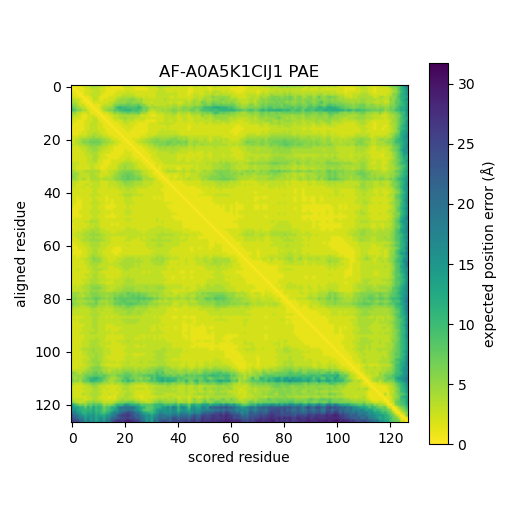C CA . GLU A 1 110 ? 0.946 19.014 -3.962 1.00 83.19 110 GLU A CA 1
ATOM 882 C C . GLU A 1 110 ? 0.210 18.745 -2.636 1.00 83.19 110 GLU A C 1
ATOM 884 O O . GLU A 1 110 ? 0.413 19.464 -1.661 1.00 83.19 110 GLU A O 1
ATOM 889 N N . GLY A 1 111 ? -0.633 17.710 -2.590 1.00 76.38 111 GLY A N 1
ATOM 890 C CA . GLY A 1 111 ? -1.314 17.221 -1.395 1.00 76.38 111 GLY A CA 1
ATOM 891 C C . GLY A 1 111 ? -0.520 16.193 -0.583 1.00 76.38 111 GLY A C 1
ATOM 892 O O . GLY A 1 111 ? -1.022 15.768 0.453 1.00 76.38 111 GLY A O 1
ATOM 893 N N . ASN A 1 112 ? 0.687 15.796 -1.015 1.00 83.38 112 ASN A N 1
ATOM 894 C CA . ASN A 1 112 ? 1.522 14.793 -0.338 1.00 83.38 112 ASN A CA 1
ATOM 895 C C . ASN A 1 112 ? 2.988 15.211 -0.038 1.00 83.38 112 ASN A C 1
ATOM 897 O O . ASN A 1 112 ? 3.858 14.342 0.033 1.00 83.38 112 ASN A O 1
ATOM 901 N N . PRO A 1 113 ? 3.330 16.502 0.177 1.00 86.38 113 PRO A N 1
ATOM 902 C CA . PRO A 1 113 ? 4.731 16.944 0.206 1.00 86.38 113 PRO A CA 1
ATOM 903 C C . PRO A 1 113 ? 5.549 16.328 1.351 1.00 86.38 113 PRO A C 1
ATOM 905 O O . PRO A 1 113 ? 6.761 16.165 1.227 1.00 86.38 113 PRO A O 1
ATOM 908 N N . ILE A 1 114 ? 4.896 15.979 2.467 1.00 87.56 114 ILE A N 1
ATOM 909 C CA . ILE A 1 114 ? 5.555 15.322 3.602 1.00 87.56 114 ILE A CA 1
ATOM 910 C C . ILE A 1 114 ? 6.063 13.948 3.174 1.00 87.56 114 ILE A C 1
ATOM 912 O O . ILE A 1 114 ? 7.214 13.609 3.440 1.00 87.56 114 ILE A O 1
ATOM 916 N N . VAL A 1 115 ? 5.223 13.161 2.503 1.00 90.38 115 VAL A N 1
ATOM 917 C CA . VAL A 1 115 ? 5.572 11.784 2.163 1.00 90.38 115 VAL A CA 1
ATOM 918 C C . VAL A 1 115 ? 6.534 11.716 0.989 1.00 90.38 115 VAL A C 1
ATOM 920 O O . VAL A 1 115 ? 7.457 10.913 1.049 1.00 90.38 115 VAL A O 1
ATOM 923 N N . ASP A 1 116 ? 6.423 12.614 0.011 1.00 88.62 116 ASP A N 1
ATOM 924 C CA . ASP A 1 116 ? 7.452 12.810 -1.019 1.00 88.62 116 ASP A CA 1
ATOM 925 C C . ASP A 1 116 ? 8.836 13.061 -0.390 1.00 88.62 116 ASP A C 1
ATOM 927 O O . ASP A 1 116 ? 9.853 12.502 -0.817 1.00 88.62 116 ASP A O 1
ATOM 931 N N . GLY A 1 117 ? 8.871 13.890 0.661 1.00 88.00 117 GLY A N 1
ATOM 932 C CA . GLY A 1 117 ? 10.064 14.123 1.468 1.00 88.00 117 GLY A CA 1
ATOM 933 C C . GLY A 1 117 ? 10.559 12.833 2.121 1.00 88.00 117 GLY A C 1
ATOM 934 O O . GLY A 1 117 ? 11.719 12.467 1.936 1.00 88.00 117 GLY A O 1
ATOM 935 N N . LEU A 1 118 ? 9.679 12.106 2.821 1.00 88.44 118 LEU A N 1
ATOM 936 C CA . LEU A 1 118 ? 10.000 10.832 3.485 1.00 88.44 118 LEU A CA 1
ATOM 937 C C . LEU A 1 118 ? 10.522 9.772 2.508 1.00 88.44 118 LEU A C 1
ATOM 939 O O . LEU A 1 118 ? 11.500 9.091 2.815 1.00 88.44 118 LEU A O 1
ATOM 943 N N . ALA A 1 119 ? 9.912 9.663 1.330 1.00 86.75 119 ALA A N 1
ATOM 944 C CA . ALA A 1 119 ? 10.307 8.754 0.264 1.00 86.75 119 ALA A CA 1
ATOM 945 C C . ALA A 1 119 ? 11.622 9.172 -0.409 1.00 86.75 119 ALA A C 1
ATOM 947 O O . ALA A 1 119 ? 12.155 8.412 -1.204 1.00 86.75 119 ALA A O 1
ATOM 948 N N . SER A 1 120 ? 12.174 10.346 -0.097 1.00 84.38 120 SER A N 1
ATOM 949 C CA . SER A 1 120 ? 13.462 10.824 -0.619 1.00 84.38 120 SER A CA 1
ATOM 950 C C . SER A 1 120 ? 14.588 10.807 0.428 1.00 84.38 120 SER A C 1
ATOM 952 O O . SER A 1 120 ? 15.758 11.000 0.078 1.00 84.38 120 SER A O 1
ATOM 954 N N . LEU A 1 121 ? 14.274 10.554 1.708 1.00 76.69 121 LEU A N 1
ATOM 955 C CA . LEU A 1 121 ? 15.243 10.623 2.811 1.00 76.69 121 LEU A CA 1
ATOM 956 C C . LEU A 1 121 ? 16.351 9.565 2.716 1.00 76.69 121 LEU A C 1
ATOM 958 O O . LEU A 1 121 ? 17.520 9.909 2.896 1.00 76.69 121 LEU A O 1
ATOM 962 N N . GLY A 1 122 ? 16.020 8.310 2.394 1.00 58.16 122 GLY A N 1
ATOM 963 C CA . GLY A 1 122 ? 17.010 7.223 2.306 1.00 58.16 122 GLY A CA 1
ATOM 964 C C . GLY A 1 122 ? 18.027 7.390 1.167 1.00 58.16 122 GLY A C 1
ATOM 965 O O . GLY A 1 122 ? 19.151 6.892 1.245 1.00 58.16 122 GLY A O 1
ATOM 966 N N . SER A 1 123 ? 17.680 8.178 0.148 1.00 56.25 123 SER A N 1
ATOM 967 C CA . SER A 1 123 ? 18.565 8.523 -0.964 1.00 56.25 123 SER A CA 1
ATOM 968 C C . SER A 1 123 ? 19.448 9.742 -0.709 1.00 56.25 123 SER A C 1
ATOM 970 O O . SER A 1 123 ? 20.412 9.957 -1.444 1.00 56.25 123 SER A O 1
ATOM 972 N N . THR A 1 124 ? 19.147 10.513 0.340 1.00 52.16 124 THR A N 1
ATOM 973 C CA . THR A 1 124 ? 19.894 11.721 0.722 1.00 52.16 124 THR A CA 1
ATOM 974 C C . THR A 1 124 ? 20.811 11.472 1.923 1.00 52.16 124 THR A C 1
ATOM 976 O O . THR A 1 124 ? 21.846 12.124 2.050 1.00 52.16 124 THR A O 1
ATOM 979 N N . ILE A 1 125 ? 20.481 10.509 2.791 1.00 45.31 125 ILE A N 1
ATOM 980 C CA . ILE A 1 125 ? 21.240 10.212 4.009 1.00 45.31 125 ILE A CA 1
ATOM 981 C C . ILE A 1 125 ? 21.831 8.805 3.898 1.00 45.31 125 ILE A C 1
ATOM 983 O O . ILE A 1 125 ? 21.129 7.802 3.981 1.00 45.31 125 ILE A O 1
ATOM 987 N N . THR A 1 126 ? 23.147 8.736 3.696 1.00 41.72 126 THR A N 1
ATOM 988 C CA . THR A 1 126 ? 23.907 7.494 3.895 1.00 41.72 126 THR A CA 1
ATOM 989 C C . THR A 1 126 ? 24.165 7.371 5.399 1.00 41.72 126 THR A C 1
ATOM 991 O O . THR A 1 126 ? 24.792 8.270 5.957 1.00 41.72 126 THR A O 1
ATOM 994 N N . PHE A 1 127 ? 23.630 6.336 6.055 1.00 45.81 127 PHE A N 1
ATOM 995 C CA . PHE A 1 127 ? 23.991 5.999 7.439 1.00 45.81 127 PHE A CA 1
ATOM 996 C C . PHE A 1 127 ? 25.366 5.330 7.500 1.00 45.81 127 PHE A C 1
ATOM 998 O O . PHE A 1 127 ? 25.694 4.584 6.547 1.00 45.81 127 PHE A O 1
#

Mean predicted aligned error: 4.3 Å

InterPro domains:
  IPR002156 Ribonuclease H domain [PF13456] (3-120)
  IPR002156 Ribonuclease H domain [PS50879] (1-127)
  IPR012337 Ribonuclease H-like superfamily [SSF53098] (1-124)
  IPR036397 Ribonuclease H superfamily [G3DSA:3.30.420.10] (1-126)